Protein AF-F3GPH0-F1 (afdb_monomer_lite)

Radius of gyration: 16.31 Å; chains: 1; bounding box: 38×26×43 Å

pLDDT: mean 83.37, std 12.38, range [35.22, 93.5]

Secondary structure (DSSP, 8-state):
--TTS--PPPSEEEEEE-TTSEEEEEETTS-TT-PEEEEE-------GGGEEE-TTS-EEETTS---

Sequence (67 aa):
MVSGGPIAVPPQQQIEIGADGTISIRSLGESPQVMAQVDRIKLVRPDLKTMEKGPDGLIHTKTGRPS

Organism: NCBI:txid629263

Structure (mmCIF, N/CA/C/O backbone):
data_AF-F3GPH0-F1
#
_entry.id   AF-F3GPH0-F1
#
loop_
_atom_site.group_PDB
_atom_site.id
_atom_site.type_symbol
_atom_site.label_atom_id
_atom_site.label_alt_id
_atom_site.label_comp_id
_atom_site.label_asym_id
_atom_site.label_entity_id
_atom_site.label_seq_id
_atom_site.pdbx_PDB_ins_code
_atom_site.Cartn_x
_atom_site.Cartn_y
_atom_site.Cartn_z
_atom_site.occupancy
_atom_site.B_iso_or_equiv
_atom_site.auth_seq_id
_atom_site.auth_comp_id
_atom_site.auth_asym_id
_atom_site.auth_atom_id
_atom_site.pdbx_PDB_model_num
ATOM 1 N N . MET A 1 1 ? -1.512 15.936 -1.068 1.00 41.09 1 MET A N 1
ATOM 2 C CA . MET A 1 1 ? -1.970 14.538 -1.208 1.00 41.09 1 MET A CA 1
ATOM 3 C C . MET A 1 1 ? -0.756 13.736 -1.654 1.00 41.09 1 MET A C 1
ATOM 5 O O . MET A 1 1 ? -0.379 13.840 -2.812 1.00 41.09 1 MET A O 1
ATOM 9 N N . VAL A 1 2 ? -0.042 13.083 -0.735 1.00 35.22 2 VAL A N 1
ATOM 10 C CA . VAL A 1 2 ? 1.163 12.311 -1.085 1.00 35.22 2 VAL A CA 1
ATOM 11 C C . VAL A 1 2 ? 0.745 10.857 -1.246 1.00 35.22 2 VAL A C 1
ATOM 13 O O . VAL A 1 2 ? 0.724 10.095 -0.289 1.00 35.22 2 VAL A O 1
ATOM 16 N N . SER A 1 3 ? 0.361 10.488 -2.462 1.00 53.50 3 SER A N 1
ATOM 17 C CA . SER A 1 3 ? 0.188 9.090 -2.850 1.00 53.50 3 SER A CA 1
ATOM 18 C C . SER A 1 3 ? 1.574 8.513 -3.149 1.00 53.50 3 SER A C 1
ATOM 20 O O . SER A 1 3 ? 2.146 8.814 -4.195 1.00 53.50 3 SER A O 1
ATOM 22 N N . GLY A 1 4 ? 2.136 7.738 -2.218 1.00 62.28 4 GLY A N 1
ATOM 23 C CA . GLY A 1 4 ? 3.438 7.075 -2.402 1.00 62.28 4 GLY A CA 1
ATOM 24 C C . GLY A 1 4 ? 4.323 6.963 -1.158 1.00 62.28 4 GLY A C 1
ATOM 25 O O . GLY A 1 4 ? 5.403 6.388 -1.251 1.00 62.28 4 GLY A O 1
ATOM 26 N N . GLY A 1 5 ? 3.899 7.507 -0.013 1.00 74.62 5 GLY A N 1
ATOM 27 C CA . GLY A 1 5 ? 4.565 7.271 1.270 1.00 74.62 5 GLY A CA 1
ATOM 28 C C . GLY A 1 5 ? 4.164 5.929 1.903 1.00 74.62 5 GLY A C 1
ATOM 29 O O . GLY A 1 5 ? 3.203 5.303 1.451 1.00 74.62 5 GLY A O 1
ATOM 30 N N . PRO A 1 6 ? 4.874 5.477 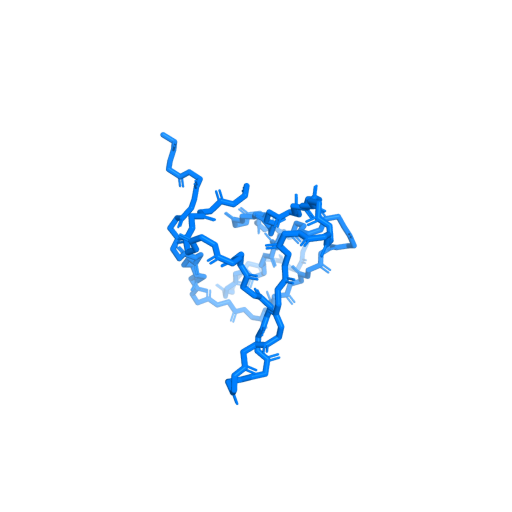2.952 1.00 86.06 6 PRO A N 1
ATOM 31 C CA . PRO A 1 6 ? 4.462 4.322 3.745 1.00 86.06 6 PRO A CA 1
ATOM 32 C C . PRO A 1 6 ? 3.048 4.502 4.310 1.00 86.06 6 PRO A C 1
ATOM 34 O O . PRO A 1 6 ? 2.706 5.582 4.793 1.00 86.06 6 PRO A O 1
ATOM 37 N N . ILE A 1 7 ? 2.249 3.435 4.295 1.00 86.88 7 ILE A N 1
ATOM 38 C CA . ILE A 1 7 ? 0.920 3.425 4.915 1.00 86.88 7 ILE A CA 1
ATOM 39 C C . ILE A 1 7 ? 1.105 3.225 6.421 1.00 86.88 7 ILE A C 1
ATOM 41 O O . ILE A 1 7 ? 1.570 2.172 6.860 1.00 86.88 7 ILE A O 1
ATOM 45 N N . ALA A 1 8 ? 0.757 4.240 7.212 1.00 88.00 8 ALA A N 1
ATOM 46 C CA . ALA A 1 8 ? 0.811 4.174 8.668 1.00 88.00 8 ALA A CA 1
ATOM 47 C C . ALA A 1 8 ? -0.529 3.677 9.221 1.00 88.00 8 ALA A C 1
ATOM 49 O O . ALA A 1 8 ? -1.557 4.332 9.061 1.00 88.00 8 ALA A O 1
ATOM 50 N N . VAL A 1 9 ? -0.509 2.525 9.892 1.00 86.50 9 VAL A N 1
ATOM 51 C CA . VAL A 1 9 ? -1.701 1.933 10.510 1.00 86.50 9 VAL A CA 1
ATOM 52 C C . VAL A 1 9 ? -1.668 2.197 12.023 1.00 86.50 9 VAL A C 1
ATOM 54 O O . VAL A 1 9 ? -0.704 1.786 12.674 1.00 86.50 9 VAL A O 1
ATOM 57 N N . PRO A 1 10 ? -2.672 2.882 12.607 1.00 84.31 10 PRO A N 1
ATOM 58 C CA . PRO A 1 10 ? -2.735 3.123 14.050 1.00 84.31 10 PRO A CA 1
ATOM 59 C C . PRO A 1 10 ? -3.085 1.837 14.832 1.00 84.31 10 PRO A C 1
ATOM 61 O O . PRO A 1 10 ? -3.482 0.838 14.226 1.00 84.31 10 PRO A O 1
ATOM 64 N N . PRO A 1 11 ? -2.961 1.826 16.176 1.00 87.00 11 PRO A N 1
ATOM 65 C CA . PRO A 1 11 ? -3.346 0.680 17.001 1.00 87.00 11 PRO A CA 1
ATOM 66 C C . PRO A 1 11 ? -4.799 0.251 16.764 1.00 87.00 11 PRO A C 1
ATOM 68 O O . PRO A 1 11 ? -5.722 1.061 16.830 1.00 87.00 11 PRO A O 1
ATOM 71 N N . GLN A 1 12 ? -4.997 -1.038 16.504 1.00 88.75 12 GLN A N 1
ATOM 72 C CA . GLN A 1 12 ? -6.269 -1.598 16.053 1.00 88.75 12 GLN A CA 1
ATOM 73 C C . GLN A 1 12 ? -6.489 -3.002 16.631 1.00 88.75 12 GLN A C 1
ATOM 75 O O . GLN A 1 12 ? -5.549 -3.632 17.117 1.00 88.75 12 GLN A O 1
ATOM 80 N N . GLN A 1 13 ? -7.736 -3.473 16.587 1.00 88.50 13 GLN A N 1
ATOM 81 C CA . GLN A 1 13 ? -8.112 -4.853 16.915 1.00 88.50 13 GLN A CA 1
ATOM 82 C C . GLN A 1 13 ? -8.073 -5.776 15.697 1.00 88.50 13 GLN A C 1
ATOM 84 O O . GLN A 1 13 ? -7.701 -6.942 15.819 1.00 88.50 13 GLN A O 1
ATOM 89 N N . GLN A 1 14 ? -8.504 -5.272 14.538 1.00 88.56 14 GLN A N 1
ATOM 90 C CA . GLN A 1 14 ? -8.400 -5.989 13.274 1.00 88.56 14 GLN A CA 1
ATOM 91 C C . GLN A 1 14 ? -8.070 -5.054 12.107 1.00 88.56 14 GLN A C 1
ATOM 93 O O . GLN A 1 14 ? -8.536 -3.914 12.058 1.00 88.56 14 GLN A O 1
ATOM 98 N N . ILE A 1 15 ? -7.325 -5.594 11.140 1.00 91.62 15 ILE A N 1
ATOM 99 C CA . ILE A 1 15 ? -7.116 -5.023 9.809 1.00 91.62 15 ILE A CA 1
ATOM 100 C C . ILE A 1 15 ? -7.886 -5.870 8.797 1.00 91.62 15 ILE A C 1
ATOM 102 O O . ILE A 1 15 ? -7.815 -7.100 8.828 1.00 91.62 15 ILE A O 1
ATOM 106 N N . GLU A 1 16 ? -8.577 -5.208 7.878 1.00 92.38 16 GLU A N 1
ATOM 107 C CA . GLU A 1 16 ? -9.218 -5.826 6.723 1.00 92.38 16 GLU A CA 1
ATOM 108 C C . GLU A 1 16 ? -8.694 -5.191 5.435 1.00 92.38 16 GLU A C 1
ATOM 110 O O . GLU A 1 16 ? -8.500 -3.976 5.356 1.00 92.38 16 GLU A O 1
ATOM 115 N N . ILE A 1 17 ? -8.453 -6.032 4.429 1.00 93.44 17 ILE A N 1
ATOM 116 C CA . ILE A 1 17 ? -7.996 -5.611 3.105 1.00 93.44 17 ILE A CA 1
ATOM 117 C C . ILE A 1 17 ? -9.027 -6.087 2.087 1.00 93.44 17 ILE A C 1
ATOM 119 O O . ILE A 1 17 ? -9.219 -7.289 1.896 1.00 93.44 17 ILE A O 1
ATOM 123 N N . GLY A 1 18 ? -9.693 -5.135 1.442 1.00 93.12 18 GLY A N 1
ATOM 124 C CA . GLY A 1 18 ? -10.642 -5.391 0.369 1.00 93.12 18 GLY A CA 1
ATOM 125 C C . GLY A 1 18 ? -9.953 -5.897 -0.898 1.00 93.12 18 GLY A C 1
ATOM 126 O O . GLY A 1 18 ? -8.787 -5.603 -1.166 1.00 93.12 18 GLY A O 1
ATOM 127 N N . ALA A 1 19 ? -10.701 -6.624 -1.732 1.00 93.50 19 ALA A N 1
ATOM 128 C CA . ALA A 1 19 ? -10.212 -7.127 -3.022 1.00 93.50 19 ALA A CA 1
ATOM 129 C C . ALA A 1 19 ? -9.813 -6.006 -4.006 1.00 93.50 19 ALA A C 1
ATOM 131 O O . ALA A 1 19 ? -9.085 -6.235 -4.968 1.00 93.50 19 ALA A O 1
ATOM 132 N N . ASP A 1 20 ? -10.285 -4.787 -3.765 1.00 91.00 20 ASP A N 1
ATOM 133 C CA . ASP A 1 20 ? -9.962 -3.576 -4.515 1.00 91.00 20 ASP A CA 1
ATOM 134 C C . ASP A 1 20 ? -8.721 -2.834 -3.977 1.00 91.00 20 ASP A C 1
ATOM 136 O O . ASP A 1 20 ? -8.367 -1.766 -4.496 1.00 91.00 20 ASP A O 1
ATOM 140 N N . GLY A 1 21 ? -8.076 -3.394 -2.948 1.00 91.62 21 GLY A N 1
ATOM 141 C CA . GLY A 1 21 ? -6.911 -2.852 -2.260 1.00 91.62 21 GLY A CA 1
ATOM 142 C C . GLY A 1 21 ? -7.242 -1.895 -1.116 1.00 91.62 21 GLY A C 1
ATOM 143 O O . GLY A 1 21 ? -6.311 -1.333 -0.545 1.00 91.62 21 GLY A O 1
ATOM 144 N N . THR A 1 22 ? -8.517 -1.662 -0.790 1.00 92.69 22 THR A N 1
ATOM 145 C CA . THR A 1 22 ? -8.902 -0.775 0.318 1.00 92.69 22 THR A CA 1
ATOM 146 C C . THR A 1 22 ? -8.468 -1.376 1.652 1.00 92.69 22 THR A C 1
ATOM 148 O O . THR A 1 22 ? -8.764 -2.532 1.935 1.00 92.69 22 THR A O 1
ATOM 151 N N . ILE A 1 23 ? -7.767 -0.595 2.472 1.00 91.69 23 ILE A N 1
ATOM 152 C CA . ILE A 1 23 ? -7.328 -0.987 3.811 1.00 91.69 23 ILE A CA 1
ATOM 153 C C . ILE A 1 23 ? -8.225 -0.289 4.825 1.00 91.69 23 ILE A C 1
ATOM 155 O O . ILE A 1 23 ? -8.289 0.942 4.881 1.00 91.69 23 ILE A O 1
ATOM 159 N N . SER A 1 24 ? -8.879 -1.084 5.659 1.00 91.69 24 SER A N 1
ATOM 160 C CA . SER A 1 24 ? -9.726 -0.609 6.747 1.00 91.69 24 SER A CA 1
ATOM 161 C C . SER A 1 24 ? -9.349 -1.266 8.064 1.00 91.69 24 SER A C 1
ATOM 163 O O . SER A 1 24 ? -8.817 -2.376 8.091 1.00 91.69 24 SER A O 1
ATOM 165 N N . ILE A 1 25 ? -9.632 -0.581 9.166 1.00 91.38 25 ILE A N 1
ATOM 166 C CA . ILE A 1 25 ? -9.323 -1.059 10.511 1.00 91.38 25 ILE A CA 1
ATOM 167 C C . ILE A 1 25 ? -10.533 -0.988 11.429 1.00 91.38 25 ILE A C 1
ATOM 169 O O . ILE A 1 25 ? -11.422 -0.153 11.251 1.00 91.38 25 ILE A O 1
ATOM 173 N N . ARG A 1 26 ? -10.498 -1.835 12.459 1.00 87.25 26 ARG A N 1
ATOM 174 C CA . ARG A 1 26 ? -11.341 -1.730 13.652 1.00 87.25 26 ARG A CA 1
ATOM 175 C C . ARG A 1 26 ? -10.524 -1.168 14.801 1.00 87.25 26 ARG A C 1
ATOM 177 O O . ARG A 1 26 ? -9.553 -1.800 15.225 1.00 87.25 26 ARG A O 1
ATOM 184 N N . SER A 1 27 ? -10.906 -0.001 15.302 1.00 80.75 27 SER A N 1
ATOM 185 C CA . SER A 1 27 ? -10.208 0.665 16.404 1.00 80.75 27 SER A CA 1
ATOM 186 C C . SER A 1 27 ? -10.364 -0.097 17.722 1.00 80.75 27 SER A C 1
ATOM 188 O O . SER A 1 27 ? -11.335 -0.821 17.950 1.00 80.75 27 SER A O 1
ATOM 190 N N . LEU A 1 28 ? -9.411 0.089 18.635 1.00 77.06 28 LEU A N 1
ATOM 191 C CA . LEU A 1 28 ? -9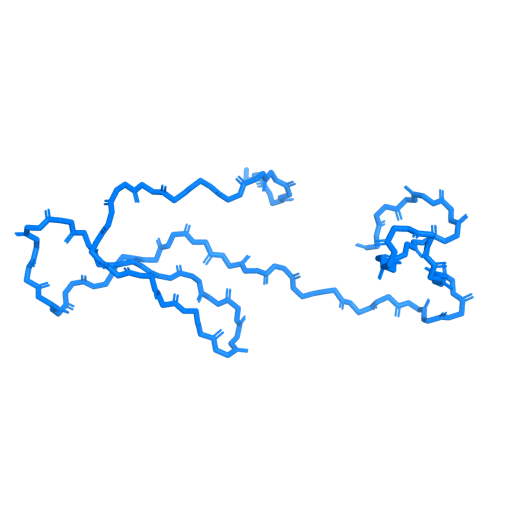.507 -0.441 19.995 1.00 77.06 28 LEU A CA 1
ATOM 192 C C . LEU A 1 28 ? -10.613 0.283 20.780 1.00 77.06 28 LEU A C 1
ATOM 194 O O . LEU A 1 28 ? -10.495 1.471 21.054 1.00 77.06 28 LEU A O 1
ATOM 198 N N . GLY A 1 29 ? -11.658 -0.448 21.176 1.00 74.00 29 GLY A N 1
ATOM 199 C CA . GLY A 1 29 ? -12.717 0.059 22.060 1.00 74.00 29 GLY A CA 1
ATOM 200 C C . GLY A 1 29 ? -13.940 0.655 21.355 1.00 74.00 29 GLY A C 1
ATOM 201 O O . GLY A 1 29 ? -14.881 1.056 22.035 1.00 74.00 29 GLY A O 1
ATOM 202 N N . GLU A 1 30 ? -13.964 0.679 20.019 1.00 70.62 30 GLU A N 1
ATOM 203 C CA . GLU A 1 30 ? -15.158 1.040 19.245 1.00 70.62 30 GLU A CA 1
ATOM 204 C C . GLU A 1 30 ? -16.080 -0.172 19.023 1.00 70.62 30 GLU A C 1
ATOM 206 O O . GLU A 1 30 ? -15.666 -1.330 19.121 1.00 70.62 30 GLU A O 1
ATOM 211 N N . SER A 1 31 ? -17.358 0.092 18.734 1.00 70.31 31 SER A N 1
ATOM 212 C CA . SER A 1 31 ? -18.316 -0.960 18.374 1.00 70.31 31 SER A CA 1
ATOM 213 C C . SER A 1 31 ? -17.859 -1.680 17.092 1.00 70.31 31 SER A C 1
ATOM 215 O O . SER A 1 31 ? -17.423 -0.999 16.162 1.00 70.31 31 SER A O 1
ATOM 217 N N . PRO A 1 32 ? -18.015 -3.017 16.965 1.00 66.88 32 PRO A N 1
ATOM 218 C CA . PRO A 1 32 ? -17.530 -3.793 15.813 1.00 66.88 32 PRO A CA 1
ATOM 219 C C . PRO A 1 32 ? -18.038 -3.338 14.438 1.00 66.88 32 PRO A C 1
ATOM 221 O O . PRO A 1 32 ? -17.509 -3.780 13.422 1.00 66.88 32 PRO A O 1
ATOM 224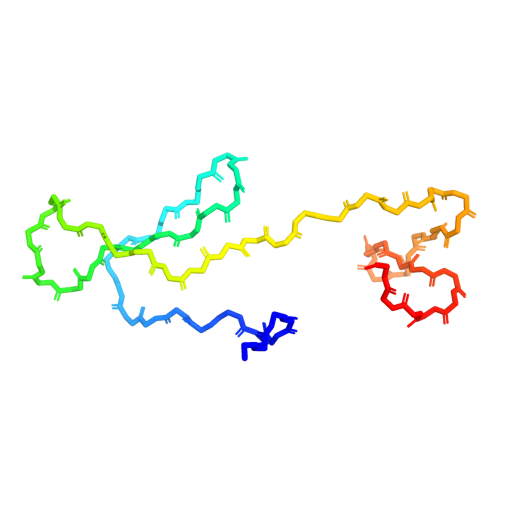 N N . GLN A 1 33 ? -19.090 -2.517 14.409 1.00 69.25 33 GLN A N 1
ATOM 225 C CA . GLN A 1 33 ? -19.711 -1.985 13.196 1.00 69.25 33 GLN A CA 1
ATOM 226 C C . GLN A 1 33 ? -19.002 -0.741 12.640 1.00 69.25 33 GLN A C 1
ATOM 228 O O . GLN A 1 33 ? -19.291 -0.335 11.517 1.00 69.25 33 GLN A O 1
ATOM 233 N N . VAL A 1 34 ? -18.093 -0.125 13.402 1.00 71.19 34 VAL A N 1
ATOM 234 C CA . VAL A 1 34 ? -17.347 1.055 12.958 1.00 71.19 34 VAL A CA 1
ATOM 235 C C . VAL A 1 34 ? -16.037 0.594 12.325 1.00 71.19 34 VAL A C 1
ATOM 237 O O . VAL A 1 34 ? -15.085 0.227 13.010 1.00 71.19 34 VAL A O 1
ATOM 240 N N . MET A 1 35 ? -16.012 0.588 10.993 1.00 80.62 35 MET A N 1
ATOM 241 C CA . MET A 1 35 ? -14.797 0.404 10.202 1.00 80.62 35 MET A CA 1
ATOM 242 C C . MET A 1 35 ? -14.285 1.776 9.771 1.00 80.62 35 MET A C 1
ATOM 244 O O . MET A 1 35 ? -15.025 2.548 9.160 1.00 80.62 35 MET A O 1
ATOM 248 N N . ALA A 1 36 ? -13.015 2.067 10.040 1.00 84.50 36 ALA A N 1
ATOM 249 C CA . ALA A 1 36 ? -12.354 3.262 9.529 1.00 84.50 36 ALA A CA 1
ATOM 250 C C . ALA A 1 36 ? -11.481 2.893 8.326 1.00 84.50 36 ALA A C 1
ATOM 252 O O . ALA A 1 36 ? -10.647 1.989 8.410 1.00 84.50 36 ALA A O 1
ATOM 253 N N . GLN A 1 37 ? -11.654 3.589 7.201 1.00 88.31 37 GLN A N 1
ATOM 254 C CA . GLN A 1 37 ? -10.751 3.451 6.060 1.00 88.31 37 GLN A CA 1
ATOM 255 C C . GLN A 1 37 ? -9.443 4.193 6.352 1.00 88.31 37 GLN A C 1
ATOM 257 O O . GLN A 1 37 ? -9.464 5.375 6.692 1.00 88.31 37 GLN A O 1
ATOM 262 N N . VAL A 1 38 ? -8.314 3.499 6.200 1.00 89.81 38 VAL A N 1
ATOM 263 C CA . VAL A 1 38 ? -6.976 4.058 6.438 1.00 89.81 38 VAL A CA 1
ATOM 264 C C . VAL A 1 38 ? -6.352 4.522 5.131 1.00 89.81 38 VAL A C 1
ATOM 266 O O . VAL A 1 38 ? -5.930 5.669 5.023 1.00 89.81 38 VAL A O 1
ATOM 269 N N . ASP A 1 39 ? -6.289 3.633 4.139 1.00 90.44 39 ASP A N 1
ATOM 270 C CA . ASP A 1 39 ? -5.656 3.917 2.849 1.00 90.44 39 ASP A CA 1
ATOM 271 C C . ASP A 1 39 ? -6.079 2.875 1.795 1.00 90.44 39 ASP A C 1
ATOM 273 O O . ASP A 1 39 ? -6.988 2.071 2.019 1.00 90.44 39 ASP A O 1
ATOM 277 N N . ARG A 1 40 ? -5.432 2.877 0.629 1.00 91.12 40 ARG A N 1
ATOM 278 C CA . ARG A 1 40 ? -5.634 1.916 -0.449 1.00 91.12 40 ARG A CA 1
ATOM 279 C C . ARG A 1 40 ? -4.314 1.543 -1.116 1.00 91.12 40 ARG A C 1
ATOM 281 O O . ARG A 1 40 ? -3.542 2.399 -1.541 1.00 91.12 40 ARG A O 1
ATOM 288 N N . ILE A 1 41 ? -4.098 0.245 -1.302 1.00 90.94 41 ILE A N 1
ATOM 289 C CA . ILE A 1 41 ? -2.959 -0.278 -2.056 1.00 90.94 41 ILE A CA 1
ATOM 290 C C . ILE A 1 41 ? -3.058 0.197 -3.511 1.00 90.94 41 ILE A C 1
ATOM 292 O O . ILE A 1 41 ? -4.035 -0.084 -4.212 1.00 90.94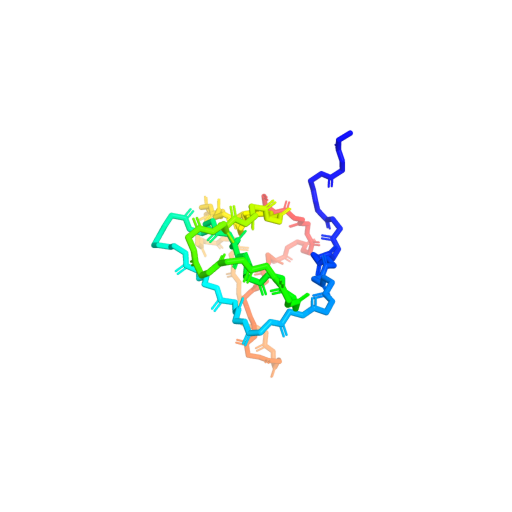 41 ILE A O 1
ATOM 296 N N . LYS A 1 42 ? -2.023 0.900 -3.987 1.00 87.31 42 LYS A N 1
ATOM 297 C CA . LYS A 1 42 ? -1.924 1.307 -5.392 1.00 87.31 42 LYS A CA 1
ATOM 298 C C . LYS A 1 42 ? -1.674 0.075 -6.260 1.00 87.31 42 LYS A C 1
ATOM 300 O O . LYS A 1 42 ? -0.602 -0.523 -6.207 1.00 87.31 42 LYS A O 1
ATOM 305 N N . LEU A 1 43 ? -2.632 -0.247 -7.123 1.00 87.38 43 LEU A N 1
ATOM 306 C CA . LEU A 1 43 ? -2.424 -1.207 -8.199 1.00 87.38 43 LEU A CA 1
ATOM 307 C C . LEU A 1 43 ? -1.815 -0.491 -9.410 1.00 87.38 43 LEU A C 1
ATOM 309 O O . LEU A 1 43 ? -2.401 0.451 -9.944 1.00 87.38 43 LEU A O 1
ATOM 313 N N . VAL A 1 44 ? -0.648 -0.949 -9.853 1.00 86.00 44 VAL A N 1
ATOM 314 C CA . VAL A 1 44 ? 0.008 -0.479 -11.082 1.00 86.00 44 VAL A CA 1
ATOM 315 C C . VAL A 1 44 ? -0.090 -1.543 -12.174 1.00 86.00 44 VAL A C 1
ATOM 317 O O . VAL A 1 44 ? -0.205 -2.733 -11.887 1.00 86.00 44 VAL A O 1
ATOM 320 N N . ARG A 1 45 ? -0.059 -1.119 -13.440 1.00 87.56 45 ARG A N 1
ATOM 321 C CA . ARG A 1 45 ? -0.056 -2.009 -14.613 1.00 87.56 45 ARG A CA 1
ATOM 322 C C . ARG A 1 45 ? 1.104 -1.628 -15.545 1.00 87.56 45 ARG A C 1
ATOM 324 O O . ARG A 1 45 ? 0.867 -0.930 -16.528 1.00 87.56 45 ARG A O 1
ATOM 331 N N . PRO A 1 46 ? 2.351 -2.003 -15.208 1.00 87.75 46 PRO A N 1
ATOM 332 C CA . PRO A 1 46 ? 3.519 -1.654 -16.014 1.00 87.75 46 PRO A CA 1
ATOM 333 C C . PRO A 1 46 ? 3.615 -2.498 -17.295 1.00 87.75 46 PRO A C 1
ATOM 335 O O . PRO A 1 46 ? 3.041 -3.586 -17.378 1.00 87.75 46 PRO A O 1
ATOM 338 N N . ASP A 1 47 ? 4.392 -2.033 -18.280 1.00 89.81 47 ASP A N 1
ATOM 339 C CA . ASP A 1 47 ? 4.779 -2.861 -19.429 1.00 89.81 47 ASP A CA 1
ATOM 340 C C . ASP A 1 47 ? 5.780 -3.934 -18.981 1.00 89.81 47 ASP A C 1
ATOM 342 O O . ASP A 1 47 ? 6.928 -3.637 -18.638 1.00 89.81 47 ASP A O 1
ATOM 346 N N . LEU A 1 48 ? 5.355 -5.199 -19.031 1.00 89.19 48 LEU A N 1
ATOM 347 C CA . LEU A 1 48 ? 6.146 -6.357 -18.611 1.00 89.19 48 LEU A CA 1
ATOM 348 C C . LEU A 1 48 ? 7.498 -6.466 -19.335 1.00 89.19 48 LEU A C 1
ATOM 350 O O . LEU A 1 48 ? 8.448 -6.989 -18.757 1.00 89.19 48 LEU A O 1
ATOM 354 N N . LYS A 1 49 ? 7.636 -5.934 -20.560 1.00 91.12 49 LYS A N 1
ATOM 355 C CA . LYS A 1 49 ? 8.915 -5.934 -21.301 1.00 91.12 49 LYS A CA 1
ATOM 356 C C . LYS A 1 49 ? 9.992 -5.087 -20.622 1.00 91.12 49 LYS A C 1
ATOM 358 O O . LYS A 1 49 ? 11.191 -5.296 -20.844 1.00 91.12 49 LYS A O 1
ATOM 363 N N . THR A 1 50 ? 9.561 -4.131 -19.807 1.00 90.25 50 THR A N 1
ATOM 364 C CA . THR A 1 50 ? 10.415 -3.193 -19.072 1.00 90.25 50 THR A CA 1
ATOM 365 C C . THR A 1 50 ? 10.652 -3.601 -17.620 1.00 90.25 50 THR A C 1
ATOM 367 O O . THR A 1 50 ? 11.344 -2.881 -16.902 1.00 90.25 50 THR A O 1
ATOM 370 N N . MET A 1 51 ? 10.136 -4.761 -17.206 1.00 91.75 51 MET A N 1
ATOM 371 C CA . MET A 1 51 ? 10.298 -5.298 -15.856 1.00 91.75 51 MET A CA 1
ATOM 372 C C . MET A 1 51 ? 11.352 -6.409 -15.821 1.00 91.75 51 MET A C 1
ATOM 374 O O . MET A 1 51 ? 11.589 -7.095 -16.818 1.00 91.75 51 MET A O 1
ATOM 378 N N . GLU A 1 52 ? 11.963 -6.609 -14.659 1.00 93.44 52 GLU A N 1
ATOM 379 C CA . GLU A 1 52 ? 12.866 -7.725 -14.380 1.00 93.44 52 GLU A CA 1
ATOM 380 C C . GLU A 1 52 ? 12.734 -8.203 -12.929 1.00 93.44 52 GLU A C 1
ATOM 382 O O . GLU A 1 52 ? 12.315 -7.450 -12.049 1.00 93.44 52 GLU A O 1
ATOM 387 N N . LYS A 1 53 ? 13.060 -9.478 -12.678 1.00 92.31 53 LYS A N 1
ATOM 388 C CA . LYS A 1 53 ? 13.054 -10.049 -11.327 1.00 92.31 53 LYS A CA 1
ATOM 389 C C . LYS A 1 53 ? 14.411 -9.821 -10.671 1.00 92.31 53 LYS A C 1
ATOM 391 O O . LYS A 1 53 ? 15.421 -10.313 -11.167 1.00 92.31 53 LYS A O 1
ATOM 396 N N . GLY A 1 54 ? 14.410 -9.112 -9.549 1.00 90.81 54 GLY A N 1
ATOM 397 C CA . GLY A 1 54 ? 15.601 -8.846 -8.758 1.00 90.81 54 GLY A CA 1
ATOM 398 C C . GLY A 1 54 ? 16.092 -10.068 -7.970 1.00 90.81 54 GLY A C 1
ATOM 399 O O . GLY A 1 54 ? 15.358 -11.054 -7.793 1.00 90.81 54 GLY A O 1
ATOM 400 N N . PRO A 1 55 ? 17.337 -10.010 -7.459 1.00 93.25 55 PRO A N 1
ATOM 401 C CA . PRO A 1 55 ? 17.898 -11.042 -6.586 1.00 93.25 55 PRO A CA 1
ATOM 402 C C . PRO A 1 55 ? 17.201 -11.100 -5.216 1.00 93.25 55 PRO A C 1
ATOM 404 O O . PRO A 1 55 ? 17.235 -12.133 -4.555 1.00 93.25 55 PRO A O 1
ATOM 407 N N . ASP A 1 56 ? 16.529 -10.018 -4.820 1.00 93.06 56 ASP A N 1
ATOM 408 C CA . ASP A 1 56 ? 15.669 -9.904 -3.636 1.00 93.06 56 ASP A CA 1
ATOM 409 C C . ASP A 1 56 ? 14.310 -10.610 -3.796 1.00 93.06 56 ASP A C 1
ATOM 411 O O . ASP A 1 56 ? 13.537 -10.715 -2.847 1.00 93.06 56 ASP A O 1
ATOM 415 N N . GLY A 1 57 ? 14.005 -11.106 -4.998 1.00 93.00 57 GLY A N 1
ATOM 416 C CA . GLY A 1 57 ? 12.734 -11.748 -5.309 1.00 93.00 57 GLY A CA 1
ATOM 417 C C . GLY A 1 57 ? 11.614 -10.784 -5.696 1.00 93.00 57 GLY A C 1
ATOM 418 O O . GLY A 1 57 ? 10.537 -11.265 -6.051 1.00 93.00 57 GLY A O 1
ATOM 419 N N . LEU A 1 58 ? 11.866 -9.472 -5.693 1.00 91.00 58 LEU A N 1
ATOM 420 C CA . LEU A 1 58 ? 10.909 -8.450 -6.109 1.00 91.00 58 LEU A CA 1
ATOM 421 C C . LEU A 1 58 ? 10.989 -8.193 -7.621 1.00 91.00 58 LEU A C 1
ATOM 423 O O . LEU A 1 58 ? 11.929 -8.612 -8.300 1.00 91.00 58 LEU A O 1
ATOM 427 N N . ILE A 1 59 ? 9.968 -7.526 -8.161 1.00 91.69 59 ILE A N 1
ATOM 428 C CA . ILE A 1 59 ? 9.907 -7.130 -9.572 1.00 91.69 59 ILE A CA 1
ATOM 429 C C . ILE A 1 59 ? 10.201 -5.636 -9.673 1.00 91.69 59 ILE A C 1
ATOM 431 O O . ILE A 1 59 ? 9.484 -4.820 -9.094 1.00 91.69 59 ILE A O 1
ATOM 435 N N . HIS A 1 60 ? 11.230 -5.291 -10.443 1.00 90.38 60 HIS A N 1
ATOM 436 C CA . HIS A 1 60 ? 11.724 -3.925 -10.608 1.00 90.38 60 HIS A CA 1
ATOM 437 C C . HIS A 1 60 ? 11.564 -3.467 -12.054 1.00 90.38 60 HIS A C 1
ATOM 439 O O . HIS A 1 60 ? 11.546 -4.282 -12.979 1.00 90.38 60 HIS A O 1
ATOM 445 N N . THR A 1 61 ? 11.463 -2.156 -12.269 1.00 89.94 61 THR A N 1
ATOM 446 C CA . THR A 1 61 ? 11.653 -1.597 -13.610 1.00 89.94 61 THR A CA 1
ATOM 447 C C . THR A 1 61 ? 13.137 -1.651 -13.958 1.00 89.94 61 THR A C 1
ATOM 449 O O . THR A 1 61 ? 13.983 -1.294 -13.140 1.00 89.94 61 THR A O 1
ATOM 452 N N . LYS A 1 62 ? 13.471 -2.004 -15.203 1.00 86.69 62 LYS A N 1
ATOM 453 C CA . LYS A 1 62 ? 14.863 -2.023 -15.702 1.00 86.69 62 LYS A CA 1
ATOM 454 C C . LYS A 1 62 ? 15.581 -0.676 -15.568 1.00 86.69 62 LYS A C 1
ATOM 456 O O . LYS A 1 62 ? 16.801 -0.604 -15.625 1.00 86.69 62 LYS A O 1
ATOM 461 N N . THR A 1 63 ? 14.820 0.413 -15.456 1.00 80.50 63 THR A N 1
ATOM 462 C CA . THR A 1 63 ? 15.339 1.783 -15.350 1.00 80.50 63 THR A CA 1
ATOM 463 C C . THR A 1 63 ? 15.405 2.295 -13.911 1.00 80.50 63 THR A C 1
ATOM 465 O O . THR A 1 63 ? 15.869 3.415 -13.700 1.00 80.50 63 THR A O 1
ATOM 468 N N . GLY A 1 64 ? 14.899 1.535 -12.931 1.00 69.38 64 GLY A N 1
ATOM 469 C CA . GLY A 1 64 ? 14.785 1.960 -11.533 1.00 69.38 64 GLY A CA 1
ATOM 470 C C . GLY A 1 64 ? 13.809 3.121 -11.298 1.00 69.38 64 GLY A C 1
ATOM 471 O O . GLY A 1 64 ? 13.751 3.661 -10.196 1.00 69.38 64 GLY A O 1
ATOM 472 N N . ARG A 1 65 ? 13.047 3.540 -12.319 1.00 70.19 65 ARG A N 1
ATOM 473 C CA . ARG A 1 65 ? 12.029 4.592 -12.194 1.00 70.19 65 ARG A CA 1
ATOM 474 C C . ARG A 1 65 ? 10.670 3.987 -11.841 1.00 70.19 65 ARG A C 1
ATOM 476 O O .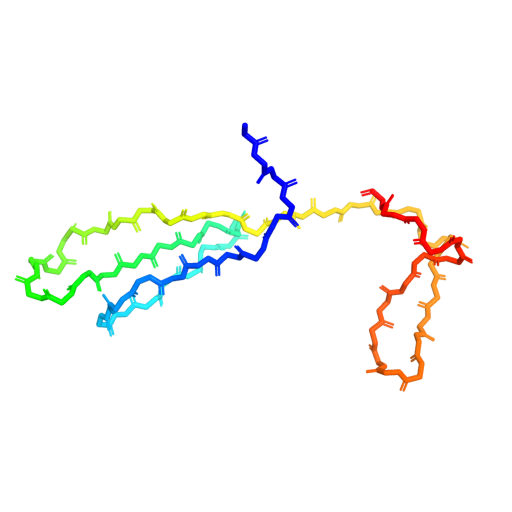 ARG A 1 65 ? 10.328 2.942 -12.399 1.00 70.19 65 ARG A O 1
ATOM 483 N N . PRO A 1 66 ? 9.882 4.626 -10.961 1.00 63.22 66 PRO A N 1
ATOM 484 C CA . PRO A 1 66 ? 8.531 4.168 -10.665 1.00 63.22 66 PRO A CA 1
ATOM 485 C C . PRO A 1 66 ? 7.669 4.175 -11.934 1.00 63.22 66 PRO A C 1
ATOM 487 O O . PRO A 1 66 ? 7.808 5.059 -12.781 1.00 63.22 66 PRO A O 1
ATOM 490 N N . SER A 1 67 ? 6.812 3.159 -12.057 1.0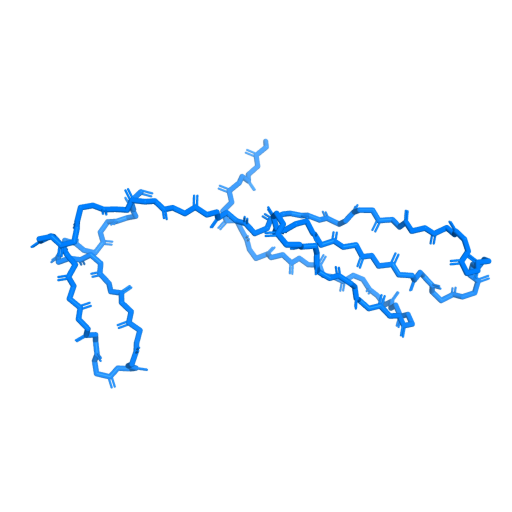0 60.22 67 SER A N 1
ATOM 491 C CA . SER A 1 67 ? 5.803 3.032 -13.119 1.00 60.22 67 SER A CA 1
ATOM 492 C C . SER A 1 67 ? 4.516 3.794 -12.808 1.00 60.22 67 SER A C 1
ATOM 494 O O . SER A 1 67 ? 4.131 3.896 -11.613 1.00 60.22 67 SER A O 1
#

Foldseek 3Di:
DDDPDDQDDPDAPDWDADPQQWIWGHHPPDDPPDIDTRDGDDDDDDDPVQWDQDPVRDIAGVVNDDD